Protein AF-A0A9W7CLA4-F1 (afdb_monomer_lite)

pLDDT: mean 72.89, std 19.49, range [36.59, 97.38]

Secondary structure (DSSP, 8-state):
-PPPBPHHHHHHHHHT--HHHHHHHHTS--S-PPPEEEEE-B-HHHHHHHHTTSTT-SS-GGGEEEETTEEEE-----HHHHHHHHHHHHHHHHHHT-TTTS-S-----PPP---THHHHHHHHHHHHHHHHHTT-PPPP--

Sequence (142 aa):
MTTLKTANDIRVAIDALELNAVASYFDNDDDEIDPYVVCEGVSIAAFNEYVGDGEGLRIPLRFLALDDGRLVIVELPTKVHESTAREFESKFLRATGNEDEIAKGGSMTARRAANRLMRHLAQRELRSTEHRHRHLAPLPIG

Radius of gyration: 22.12 Å; chains: 1; bounding box: 37×65×62 Å

Structure (mmCIF, N/CA/C/O backbone):
data_AF-A0A9W7CLA4-F1
#
_entry.id   AF-A0A9W7CLA4-F1
#
loop_
_atom_site.group_PDB
_atom_site.id
_atom_site.type_symbol
_atom_site.label_atom_id
_atom_site.label_alt_id
_atom_site.label_comp_id
_atom_site.label_asym_id
_atom_site.label_entity_id
_atom_site.label_seq_id
_atom_site.pdbx_PDB_ins_code
_atom_site.Cartn_x
_atom_site.Cartn_y
_atom_site.Cartn_z
_atom_site.occupancy
_atom_site.B_iso_or_equiv
_atom_site.auth_seq_id
_atom_site.auth_comp_id
_atom_site.auth_asym_id
_atom_site.auth_atom_id
_atom_site.pdbx_PDB_model_num
ATOM 1 N N . MET A 1 1 ? -17.568 -5.056 16.027 1.00 45.38 1 MET A N 1
ATOM 2 C CA . MET A 1 1 ? -17.414 -4.411 14.709 1.00 45.38 1 MET A CA 1
ATOM 3 C C . MET A 1 1 ? -16.135 -3.610 14.757 1.00 45.38 1 MET A C 1
ATOM 5 O O . MET A 1 1 ? -16.041 -2.712 15.582 1.00 45.38 1 MET A O 1
ATOM 9 N N . THR A 1 2 ? -15.136 -3.990 13.971 1.00 64.81 2 THR A N 1
ATOM 10 C CA . THR A 1 2 ? -13.952 -3.160 13.748 1.00 64.81 2 THR A CA 1
ATOM 11 C C . THR A 1 2 ? -14.359 -1.988 12.860 1.00 64.81 2 THR A C 1
ATOM 13 O O . THR A 1 2 ? -15.051 -2.174 11.859 1.00 64.81 2 THR A O 1
ATOM 16 N N . THR A 1 3 ? -14.008 -0.769 13.260 1.00 81.94 3 THR A N 1
ATOM 17 C CA . THR A 1 3 ? -14.221 0.419 12.430 1.00 81.94 3 THR A CA 1
ATOM 18 C C . THR A 1 3 ? -13.378 0.277 11.167 1.00 81.94 3 THR A C 1
ATOM 20 O O . THR A 1 3 ? -12.179 0.016 11.260 1.00 81.94 3 THR A O 1
ATOM 23 N N . LEU A 1 4 ? -14.002 0.411 9.995 1.00 89.56 4 LEU A N 1
ATOM 24 C CA . LEU A 1 4 ? -13.282 0.373 8.725 1.00 89.56 4 LEU A CA 1
ATOM 25 C C . LEU A 1 4 ? -12.403 1.616 8.587 1.00 89.56 4 LEU A C 1
ATOM 27 O O . LEU A 1 4 ? -12.835 2.724 8.908 1.00 89.56 4 LEU A O 1
ATOM 31 N N . LYS A 1 5 ? -11.186 1.426 8.082 1.00 93.69 5 LYS A N 1
ATOM 32 C CA . LYS A 1 5 ? -10.259 2.513 7.783 1.00 93.69 5 LYS A CA 1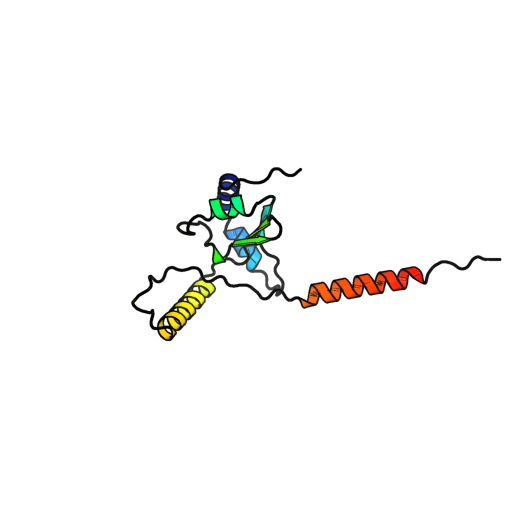
ATOM 33 C C . LYS A 1 5 ? -10.671 3.264 6.525 1.00 93.69 5 LYS A C 1
ATOM 35 O O . LYS A 1 5 ? -11.114 2.668 5.541 1.00 93.69 5 LYS A O 1
ATOM 40 N N . THR A 1 6 ? -10.464 4.573 6.562 1.00 96.75 6 THR A N 1
ATOM 41 C CA . THR A 1 6 ? -10.538 5.471 5.406 1.00 96.75 6 THR A CA 1
ATOM 42 C C . THR A 1 6 ? -9.190 5.545 4.685 1.00 96.75 6 THR A C 1
ATOM 44 O O . THR A 1 6 ? -8.162 5.114 5.214 1.00 96.75 6 THR A O 1
ATOM 47 N N . ALA A 1 7 ? -9.161 6.151 3.495 1.00 96.38 7 ALA A N 1
ATOM 48 C CA . ALA A 1 7 ? -7.910 6.441 2.795 1.00 96.38 7 ALA A CA 1
ATOM 49 C C . ALA A 1 7 ? -6.945 7.296 3.637 1.00 96.38 7 ALA A C 1
ATOM 51 O O . ALA A 1 7 ? -5.733 7.084 3.609 1.00 96.38 7 ALA A O 1
ATOM 52 N N . ASN A 1 8 ? -7.470 8.231 4.435 1.00 96.88 8 ASN A N 1
ATOM 53 C CA . ASN A 1 8 ? -6.647 9.064 5.308 1.00 96.88 8 ASN A CA 1
ATOM 54 C C . ASN A 1 8 ? -6.009 8.251 6.446 1.00 96.88 8 ASN A C 1
ATOM 56 O O . ASN A 1 8 ? -4.838 8.446 6.760 1.00 96.88 8 ASN A O 1
ATOM 60 N N . ASP A 1 9 ? -6.735 7.285 7.012 1.00 97.38 9 ASP A N 1
ATOM 61 C CA . ASP A 1 9 ? -6.188 6.393 8.044 1.00 97.38 9 ASP A CA 1
ATOM 62 C C . ASP A 1 9 ? -5.077 5.486 7.503 1.00 97.38 9 ASP A C 1
ATOM 64 O O . ASP A 1 9 ? -4.184 5.086 8.256 1.00 97.38 9 ASP A O 1
ATOM 68 N N . ILE A 1 10 ? -5.143 5.144 6.210 1.00 97.25 10 ILE A N 1
ATOM 69 C CA . ILE A 1 10 ? -4.081 4.424 5.503 1.00 97.25 10 ILE A CA 1
ATOM 70 C C . ILE A 1 10 ? -2.858 5.328 5.330 1.00 97.25 10 ILE A C 1
ATOM 72 O O . ILE A 1 10 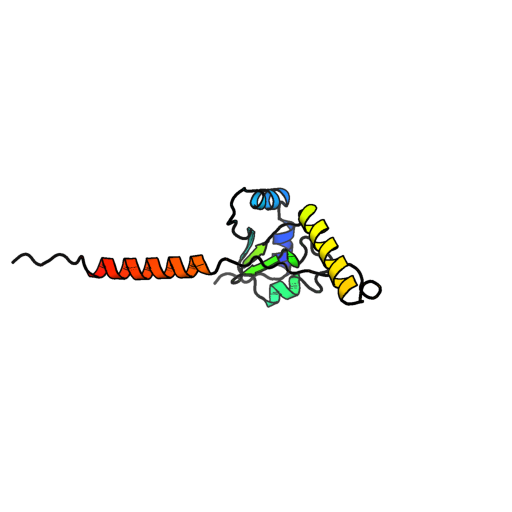? -1.755 4.898 5.659 1.00 97.25 10 ILE A O 1
ATOM 76 N N . ARG A 1 11 ? -3.039 6.582 4.881 1.00 96.06 11 ARG A N 1
ATOM 77 C CA . ARG A 1 11 ? -1.938 7.560 4.746 1.00 96.06 11 ARG A CA 1
ATOM 78 C C . ARG A 1 11 ? -1.187 7.729 6.058 1.00 96.06 11 ARG A C 1
ATOM 80 O O . ARG A 1 11 ? 0.019 7.534 6.088 1.00 96.06 11 ARG A O 1
ATOM 87 N N . VAL A 1 12 ? -1.914 7.967 7.150 1.00 96.94 12 VAL A N 1
ATOM 88 C CA . VAL A 1 12 ? -1.324 8.103 8.490 1.00 96.94 12 VAL A CA 1
ATOM 89 C C . VAL A 1 12 ? -0.540 6.850 8.891 1.00 96.94 12 VAL A C 1
ATOM 91 O O . VAL A 1 12 ? 0.560 6.966 9.424 1.00 96.94 12 VAL A O 1
ATOM 94 N N . ALA A 1 13 ? -1.070 5.652 8.620 1.00 96.44 13 ALA A N 1
ATOM 95 C CA . ALA A 1 13 ? -0.373 4.405 8.938 1.00 96.44 13 ALA A CA 1
ATOM 96 C C . ALA A 1 13 ? 0.914 4.228 8.115 1.00 96.44 13 ALA A C 1
ATOM 98 O O . ALA A 1 13 ? 1.940 3.851 8.672 1.00 96.44 13 ALA A O 1
ATOM 99 N N . ILE A 1 14 ? 0.871 4.530 6.814 1.00 95.06 14 ILE A N 1
ATOM 100 C CA . ILE A 1 14 ? 2.037 4.474 5.922 1.00 95.06 14 ILE A CA 1
ATOM 101 C C . ILE A 1 14 ? 3.080 5.523 6.322 1.00 95.06 14 ILE A C 1
ATOM 103 O O . ILE A 1 14 ? 4.271 5.223 6.313 1.00 95.06 14 ILE A O 1
ATOM 107 N N . ASP A 1 15 ? 2.665 6.731 6.697 1.00 94.75 15 ASP A N 1
ATOM 108 C CA . ASP A 1 15 ? 3.559 7.814 7.125 1.00 94.75 15 ASP A CA 1
ATOM 109 C C . ASP A 1 15 ? 4.226 7.524 8.477 1.00 94.75 15 ASP A C 1
ATOM 111 O O . ASP A 1 15 ? 5.382 7.890 8.693 1.00 94.75 15 ASP A O 1
ATOM 115 N N . ALA A 1 16 ? 3.557 6.768 9.346 1.00 96.19 16 ALA A N 1
ATOM 116 C CA . ALA A 1 16 ? 4.115 6.310 10.614 1.00 96.19 16 ALA A CA 1
ATOM 117 C C . ALA A 1 16 ? 5.117 5.145 10.479 1.00 96.19 16 ALA A C 1
ATOM 119 O O . ALA A 1 16 ? 5.711 4.744 11.478 1.00 96.19 16 ALA A O 1
ATOM 120 N N . LEU A 1 17 ? 5.312 4.576 9.280 1.00 93.88 17 LEU A N 1
ATOM 121 C CA . LEU A 1 17 ? 6.254 3.472 9.093 1.00 93.88 17 LEU A CA 1
ATOM 122 C C . LEU A 1 17 ? 7.711 3.913 9.283 1.00 93.88 17 LEU A C 1
ATOM 124 O O . LEU A 1 17 ? 8.220 4.801 8.589 1.00 93.88 17 LEU A O 1
ATOM 128 N N . GLU A 1 18 ? 8.406 3.171 10.142 1.00 92.38 18 GLU A N 1
ATOM 129 C CA . GLU A 1 18 ? 9.861 3.169 10.254 1.00 92.38 18 GLU A CA 1
ATOM 130 C C . GLU A 1 18 ? 10.450 2.257 9.173 1.00 92.38 18 GLU A C 1
ATOM 132 O O . GLU A 1 18 ? 10.609 1.051 9.367 1.00 92.38 18 GLU A O 1
ATOM 137 N N . LEU A 1 19 ? 10.765 2.823 8.004 1.00 87.38 19 LEU A N 1
ATOM 138 C CA . LEU A 1 19 ? 11.173 2.047 6.822 1.00 87.38 19 LEU A CA 1
ATOM 139 C C . LEU A 1 19 ? 12.402 1.153 7.061 1.00 87.38 19 LEU A C 1
ATOM 141 O O . LEU A 1 19 ? 12.510 0.108 6.431 1.00 87.38 19 LEU A O 1
ATOM 145 N N . ASN A 1 20 ? 13.288 1.511 7.996 1.00 86.25 20 ASN A N 1
ATOM 146 C CA . ASN A 1 20 ? 14.422 0.664 8.384 1.00 86.25 20 ASN A CA 1
ATOM 147 C C . ASN A 1 20 ? 13.978 -0.614 9.111 1.00 86.25 20 ASN A C 1
ATOM 149 O O . ASN A 1 20 ? 14.560 -1.673 8.896 1.00 86.25 20 ASN A O 1
ATOM 153 N N . ALA A 1 21 ? 12.941 -0.531 9.949 1.00 88.00 21 ALA A N 1
ATOM 154 C CA . ALA A 1 21 ? 12.380 -1.700 10.620 1.00 88.00 21 ALA A CA 1
ATOM 155 C C . ALA A 1 21 ? 11.655 -2.607 9.617 1.00 88.00 21 ALA A C 1
ATOM 157 O O . ALA A 1 21 ? 11.809 -3.824 9.662 1.00 88.00 21 ALA A O 1
ATOM 158 N N . VAL A 1 22 ? 10.928 -2.009 8.666 1.00 87.25 22 VAL A N 1
ATOM 159 C CA . VAL A 1 22 ? 10.291 -2.757 7.573 1.00 87.25 22 VAL A CA 1
ATOM 160 C C . VAL A 1 22 ? 11.351 -3.422 6.683 1.00 87.25 22 VAL A C 1
ATOM 162 O O . VAL A 1 22 ? 11.179 -4.573 6.307 1.00 87.25 22 VAL A O 1
ATOM 165 N N . ALA A 1 23 ? 12.470 -2.754 6.378 1.00 83.75 23 ALA A N 1
ATOM 166 C CA . ALA A 1 23 ? 13.567 -3.347 5.603 1.00 83.75 23 ALA A CA 1
ATOM 167 C C . ALA A 1 23 ? 14.195 -4.533 6.338 1.00 83.75 23 ALA A C 1
ATOM 169 O O . ALA A 1 23 ? 14.265 -5.628 5.788 1.00 83.75 23 ALA A O 1
ATOM 170 N N . SER A 1 24 ? 14.522 -4.346 7.619 1.00 84.31 24 SER A N 1
ATOM 171 C CA . SER A 1 24 ? 15.075 -5.409 8.459 1.00 84.31 24 SER A CA 1
ATOM 172 C C . SER A 1 24 ? 14.147 -6.619 8.593 1.00 84.31 24 SER A C 1
ATOM 174 O O . SER A 1 24 ? 14.632 -7.719 8.834 1.00 84.31 24 SER A O 1
ATOM 176 N N . TYR A 1 25 ? 12.830 -6.440 8.456 1.00 84.44 25 TYR A N 1
ATOM 177 C CA . TYR A 1 25 ? 11.879 -7.550 8.463 1.00 84.44 25 TYR A CA 1
ATOM 178 C C . TYR A 1 25 ? 12.074 -8.484 7.257 1.00 84.44 25 TYR A C 1
ATOM 180 O O . TYR A 1 25 ? 11.968 -9.701 7.406 1.00 84.44 25 TYR A O 1
ATOM 188 N N . PHE A 1 26 ? 12.419 -7.932 6.089 1.00 81.19 26 PHE A N 1
ATOM 189 C CA . PHE A 1 26 ? 12.658 -8.700 4.863 1.00 81.19 26 PHE A CA 1
ATOM 190 C C . PHE A 1 26 ? 14.106 -9.173 4.685 1.00 81.19 26 PHE A C 1
ATOM 192 O O . PHE A 1 26 ? 14.348 -10.005 3.817 1.00 81.19 26 PHE A O 1
ATOM 199 N N . ASP A 1 27 ? 15.049 -8.683 5.492 1.00 79.38 27 ASP A N 1
ATOM 200 C CA . ASP A 1 27 ? 16.464 -9.086 5.450 1.00 79.38 27 ASP A CA 1
ATOM 201 C C . ASP A 1 27 ? 16.744 -10.417 6.185 1.00 79.38 27 ASP A C 1
ATOM 203 O O . ASP A 1 27 ? 17.898 -10.821 6.315 1.00 79.38 27 ASP A O 1
ATOM 207 N N . ASN A 1 28 ? 15.716 -11.107 6.691 1.00 68.19 28 ASN A N 1
ATOM 208 C CA . ASN A 1 28 ? 15.888 -12.409 7.338 1.00 68.19 28 ASN A CA 1
ATOM 209 C C . ASN A 1 28 ? 16.132 -13.516 6.293 1.00 68.19 28 ASN A C 1
ATOM 211 O O . ASN A 1 28 ? 15.433 -13.577 5.290 1.00 68.19 28 ASN A O 1
ATOM 215 N N . ASP A 1 29 ? 17.072 -14.430 6.557 1.00 61.19 29 ASP A N 1
ATOM 216 C CA . ASP A 1 29 ? 17.444 -15.552 5.667 1.00 61.19 29 ASP A CA 1
ATOM 217 C C . ASP A 1 29 ? 16.381 -16.677 5.583 1.00 61.19 29 ASP A C 1
ATOM 219 O O . ASP A 1 29 ? 16.695 -17.810 5.221 1.00 61.19 29 ASP A O 1
ATOM 223 N N . ASP A 1 30 ? 15.131 -16.403 5.964 1.00 65.38 30 ASP A N 1
ATOM 224 C CA . ASP A 1 30 ? 14.049 -17.381 5.880 1.00 65.38 30 ASP A CA 1
ATOM 225 C C . ASP A 1 30 ? 13.428 -17.349 4.477 1.00 65.38 30 ASP A C 1
ATOM 227 O O . ASP A 1 30 ? 13.053 -16.296 3.958 1.00 65.38 30 ASP A O 1
ATOM 231 N N . ASP A 1 31 ? 13.304 -18.515 3.851 1.00 62.66 31 ASP A N 1
ATOM 232 C CA . ASP A 1 31 ? 12.736 -18.652 2.511 1.00 62.66 31 ASP A CA 1
ATOM 233 C C . ASP A 1 31 ? 11.210 -18.388 2.503 1.00 62.66 31 ASP A C 1
ATOM 235 O O . ASP A 1 31 ? 10.617 -18.177 1.437 1.00 62.66 31 ASP A O 1
ATOM 239 N N . GLU A 1 32 ? 10.561 -18.368 3.678 1.00 66.31 32 GLU A N 1
ATOM 240 C CA . GLU A 1 32 ? 9.114 -18.180 3.852 1.00 66.31 32 GLU A CA 1
ATOM 241 C C . GLU A 1 32 ? 8.784 -16.992 4.782 1.00 66.31 32 GLU A C 1
ATOM 243 O O . GLU A 1 32 ? 8.234 -17.143 5.869 1.00 66.31 32 GLU A O 1
ATOM 248 N N . ILE A 1 33 ? 9.104 -15.770 4.341 1.00 70.56 33 ILE A N 1
ATOM 249 C CA . ILE A 1 33 ? 8.732 -14.533 5.057 1.00 70.56 33 ILE A CA 1
ATOM 250 C C . ILE A 1 33 ? 7.285 -14.138 4.728 1.00 70.56 33 ILE A C 1
ATOM 252 O O . ILE A 1 33 ? 6.942 -13.901 3.562 1.00 70.56 33 ILE A O 1
ATOM 256 N N . ASP A 1 34 ? 6.451 -14.030 5.765 1.00 82.88 34 ASP A N 1
ATOM 257 C CA . ASP A 1 34 ? 5.100 -13.465 5.685 1.00 82.88 34 ASP A CA 1
ATOM 258 C C . ASP A 1 34 ? 5.125 -11.994 5.213 1.00 82.88 34 ASP A C 1
ATOM 260 O O . ASP A 1 34 ? 6.114 -11.293 5.387 1.00 82.88 34 ASP A O 1
ATOM 264 N N . PRO A 1 35 ? 4.052 -11.456 4.611 1.00 88.62 35 PRO A N 1
ATOM 265 C CA . PRO A 1 35 ? 3.977 -10.027 4.307 1.00 88.62 35 PRO A CA 1
ATOM 266 C C . PRO A 1 35 ? 3.984 -9.157 5.575 1.00 88.62 35 PRO A C 1
ATOM 268 O O . PRO A 1 35 ? 3.330 -9.479 6.569 1.00 88.62 35 PRO A O 1
ATOM 271 N N . TYR A 1 36 ? 4.624 -7.987 5.513 1.00 90.44 36 TYR A N 1
ATOM 272 C CA . TYR A 1 36 ? 4.599 -7.023 6.614 1.00 90.44 36 TYR A CA 1
ATOM 273 C C . TYR A 1 36 ? 3.232 -6.329 6.673 1.00 90.44 36 TYR A C 1
ATOM 275 O O . TYR A 1 36 ? 2.855 -5.591 5.760 1.00 90.44 36 TYR A O 1
ATOM 283 N N . VAL A 1 37 ? 2.473 -6.535 7.747 1.00 93.88 37 VAL A N 1
ATOM 284 C CA . VAL A 1 37 ? 1.143 -5.930 7.908 1.00 93.88 37 VAL A CA 1
ATOM 285 C C . VAL A 1 37 ? 1.268 -4.458 8.308 1.00 93.88 37 VAL A C 1
ATOM 287 O O . VAL A 1 37 ? 1.838 -4.133 9.344 1.00 93.88 37 VAL A O 1
ATOM 290 N N . VAL A 1 38 ? 0.690 -3.559 7.507 1.00 94.69 38 VAL A N 1
ATOM 291 C CA . VAL A 1 38 ? 0.652 -2.114 7.788 1.00 94.69 38 VAL A CA 1
ATOM 292 C C . VAL A 1 38 ? -0.530 -1.779 8.690 1.00 94.69 38 VAL A C 1
ATOM 294 O O . VAL A 1 38 ? -0.374 -1.138 9.727 1.00 94.69 38 VAL A O 1
ATOM 297 N N . CYS A 1 39 ? -1.736 -2.181 8.285 1.00 95.62 39 CYS A N 1
ATOM 298 C CA . CYS A 1 39 ? -2.942 -2.010 9.089 1.00 95.62 39 CYS A CA 1
ATOM 299 C C . CYS A 1 39 ? -4.081 -2.921 8.623 1.00 95.62 39 CYS A C 1
ATOM 301 O O . CYS A 1 39 ? -4.119 -3.374 7.479 1.00 95.62 39 CYS A O 1
ATOM 303 N N . GLU A 1 40 ? -5.031 -3.154 9.524 1.00 95.69 40 GLU A N 1
ATOM 304 C CA . GLU A 1 40 ? -6.233 -3.953 9.285 1.00 95.69 40 GLU A CA 1
ATOM 305 C C . GLU A 1 40 ? -7.480 -3.073 9.118 1.00 95.69 40 GLU A C 1
ATOM 307 O O . GLU A 1 40 ? -7.461 -1.868 9.391 1.00 95.69 40 GLU A O 1
ATOM 312 N N . GLY A 1 41 ? -8.586 -3.689 8.692 1.00 96.00 41 GLY A N 1
ATOM 313 C CA . GLY A 1 41 ? -9.869 -3.009 8.509 1.00 96.00 41 GLY A CA 1
ATOM 314 C C . GLY A 1 41 ? -9.929 -2.159 7.240 1.00 96.00 41 GLY A C 1
ATOM 315 O O . GLY A 1 41 ? -10.715 -1.215 7.170 1.00 96.00 41 GLY A O 1
ATOM 316 N N . VAL A 1 42 ? -9.102 -2.466 6.242 1.00 96.19 42 VAL A N 1
ATOM 317 C CA . VAL A 1 42 ? -9.036 -1.740 4.974 1.00 96.19 42 VAL A CA 1
ATOM 318 C C . VAL A 1 42 ? -10.037 -2.330 3.985 1.00 96.19 42 VAL A C 1
ATOM 320 O O . VAL A 1 42 ? -9.970 -3.501 3.626 1.00 96.19 42 VAL A O 1
ATOM 323 N N . SER A 1 43 ? -10.975 -1.510 3.514 1.00 95.81 43 SER A N 1
ATOM 324 C CA . SER A 1 43 ? -11.866 -1.899 2.416 1.00 95.81 43 SER A CA 1
ATOM 325 C C . SER A 1 43 ? -11.196 -1.681 1.056 1.00 95.81 43 SER A C 1
ATOM 327 O O . SER A 1 43 ? -10.307 -0.842 0.923 1.00 95.81 43 SER A O 1
ATOM 329 N N . ILE A 1 44 ? -11.672 -2.379 0.017 1.00 94.44 44 ILE A N 1
ATOM 330 C CA . ILE A 1 44 ? -11.226 -2.149 -1.372 1.00 94.44 44 ILE A CA 1
ATOM 331 C C . ILE A 1 44 ? -11.439 -0.681 -1.771 1.00 94.44 44 ILE A C 1
ATOM 333 O O . ILE A 1 44 ? -10.581 -0.089 -2.414 1.00 94.44 44 ILE A O 1
ATOM 337 N N . ALA A 1 45 ? -12.562 -0.082 -1.359 1.00 96.56 45 ALA A N 1
ATOM 338 C CA . ALA A 1 45 ? -12.865 1.315 -1.655 1.00 96.56 45 ALA A CA 1
ATOM 339 C C . ALA A 1 45 ? -11.828 2.265 -1.037 1.00 96.56 45 ALA A C 1
ATOM 341 O O . ALA A 1 45 ? -11.267 3.095 -1.745 1.00 96.56 45 ALA A O 1
ATOM 342 N N . ALA A 1 46 ? -11.513 2.086 0.250 1.00 96.38 46 ALA A N 1
ATOM 343 C CA . ALA A 1 46 ? -10.511 2.898 0.940 1.00 96.38 46 ALA A CA 1
ATOM 344 C C . ALA A 1 46 ? -9.100 2.696 0.367 1.00 96.38 46 ALA A C 1
ATOM 346 O O . ALA A 1 46 ? -8.339 3.655 0.259 1.00 96.38 46 ALA A O 1
ATOM 347 N N . PHE A 1 47 ? -8.754 1.465 -0.026 1.00 95.19 47 PHE A N 1
ATOM 348 C CA . PHE A 1 47 ? -7.480 1.175 -0.680 1.00 95.19 47 PHE A CA 1
ATOM 349 C C . PHE A 1 47 ? -7.364 1.875 -2.039 1.00 95.19 47 PHE A C 1
ATOM 351 O O . PHE A 1 47 ? -6.378 2.562 -2.284 1.00 95.19 47 PHE A O 1
ATOM 358 N N . ASN A 1 48 ? -8.382 1.764 -2.896 1.00 94.50 48 ASN A N 1
ATOM 359 C CA . ASN A 1 48 ? -8.380 2.407 -4.212 1.00 94.50 48 ASN A CA 1
ATOM 360 C C . ASN A 1 48 ? -8.331 3.939 -4.101 1.00 94.50 48 ASN A C 1
ATOM 362 O O . ASN A 1 48 ? -7.624 4.587 -4.864 1.00 94.50 48 ASN A O 1
ATOM 366 N N . GLU A 1 49 ? -9.045 4.516 -3.133 1.00 96.12 49 GLU A N 1
ATOM 367 C CA . GLU A 1 49 ? -9.002 5.956 -2.858 1.00 96.12 49 GLU A CA 1
ATOM 368 C C . GLU A 1 49 ? -7.625 6.407 -2.342 1.00 96.12 49 GLU A C 1
ATOM 370 O O . GLU A 1 49 ? -7.138 7.472 -2.721 1.00 96.12 49 GLU A O 1
ATOM 375 N N . TYR A 1 50 ? -6.972 5.600 -1.499 1.00 95.00 50 TYR A N 1
ATOM 376 C CA . TYR A 1 50 ? -5.607 5.870 -1.049 1.00 95.00 50 TYR A CA 1
ATOM 377 C C . TYR A 1 50 ? -4.608 5.862 -2.212 1.00 95.00 50 TYR A C 1
ATOM 379 O O . TYR A 1 50 ? -3.798 6.783 -2.309 1.00 95.00 50 TYR A O 1
ATOM 387 N N . VAL A 1 51 ? -4.679 4.836 -3.066 1.00 93.06 51 VAL A N 1
ATOM 388 C CA . VAL A 1 51 ? -3.751 4.625 -4.186 1.00 93.06 51 VAL A CA 1
ATOM 389 C C . VAL A 1 51 ? -3.917 5.690 -5.269 1.00 93.06 51 VAL A C 1
ATOM 391 O O . VAL A 1 51 ? -2.915 6.143 -5.815 1.00 93.06 51 VAL A O 1
ATOM 394 N N . GLY A 1 52 ? -5.151 6.100 -5.577 1.00 91.31 52 GLY A N 1
ATOM 395 C CA . GLY A 1 52 ? -5.412 7.057 -6.651 1.00 91.31 52 GLY A CA 1
ATOM 396 C C . GLY A 1 52 ? -4.931 6.540 -8.012 1.00 91.31 52 GLY A C 1
ATOM 397 O O . GLY A 1 52 ? -5.252 5.418 -8.403 1.00 91.31 52 GLY A O 1
ATOM 398 N N . ASP A 1 53 ? -4.156 7.355 -8.727 1.00 86.56 53 ASP A N 1
ATOM 399 C CA . ASP A 1 53 ? -3.475 6.983 -9.978 1.00 86.56 53 ASP A CA 1
ATOM 400 C C . ASP A 1 53 ? -2.158 6.209 -9.755 1.00 86.56 53 ASP A C 1
ATOM 402 O O . ASP A 1 53 ? -1.565 5.699 -10.706 1.00 86.56 53 ASP A O 1
ATOM 406 N N . GLY A 1 54 ? -1.726 6.063 -8.499 1.00 81.19 54 GLY A N 1
ATOM 407 C CA . GLY A 1 54 ? -0.492 5.387 -8.113 1.00 81.19 54 GLY A CA 1
ATOM 408 C C . GLY A 1 54 ? 0.757 6.273 -8.136 1.00 81.19 54 GLY A C 1
ATOM 409 O O . GLY A 1 54 ? 1.840 5.770 -7.815 1.00 81.19 54 GLY A O 1
ATOM 410 N N . GLU A 1 55 ? 0.644 7.561 -8.473 1.00 80.88 55 GLU A N 1
ATOM 411 C CA . GLU A 1 55 ? 1.772 8.495 -8.462 1.00 80.88 55 GLU A CA 1
ATOM 412 C C . GLU A 1 55 ? 2.041 9.064 -7.058 1.00 80.88 55 GLU A C 1
ATOM 414 O O . GLU A 1 55 ? 1.150 9.230 -6.227 1.00 80.88 55 GLU A O 1
ATOM 419 N N . GLY A 1 56 ? 3.312 9.354 -6.757 1.00 82.94 56 GLY A N 1
ATOM 420 C CA . GLY A 1 56 ? 3.705 10.028 -5.510 1.00 82.94 56 GLY A CA 1
ATOM 421 C C . GLY A 1 56 ? 3.532 9.214 -4.220 1.00 82.94 56 GLY A C 1
ATOM 422 O O . GLY A 1 56 ? 3.729 9.755 -3.131 1.00 82.94 56 GLY A O 1
ATOM 423 N N . LEU A 1 57 ? 3.193 7.924 -4.308 1.00 88.69 57 LEU A N 1
ATOM 424 C CA . LEU A 1 57 ? 3.081 7.056 -3.137 1.00 88.69 57 LEU A CA 1
ATOM 425 C C . LEU A 1 57 ? 4.438 6.898 -2.436 1.00 88.69 57 LEU A C 1
ATOM 427 O O . LEU A 1 57 ? 5.441 6.570 -3.070 1.00 88.69 57 LEU A O 1
ATOM 431 N N . ARG A 1 58 ? 4.453 7.052 -1.101 1.00 89.06 58 ARG A N 1
ATOM 432 C CA . ARG A 1 58 ? 5.649 6.812 -0.266 1.00 89.06 58 ARG A CA 1
ATOM 433 C C . ARG A 1 58 ? 6.208 5.401 -0.470 1.00 89.06 58 ARG A C 1
ATOM 435 O O . ARG A 1 58 ? 7.420 5.211 -0.477 1.00 89.06 58 ARG A O 1
ATOM 442 N N . ILE A 1 59 ? 5.313 4.428 -0.633 1.00 87.31 59 ILE A N 1
ATOM 443 C CA . ILE A 1 59 ? 5.627 3.052 -1.011 1.00 87.31 59 ILE A CA 1
ATOM 444 C C . ILE A 1 59 ? 4.925 2.784 -2.346 1.00 87.31 59 ILE A C 1
ATOM 446 O O . ILE A 1 59 ? 3.695 2.849 -2.389 1.00 87.31 59 ILE A O 1
ATOM 450 N N . PRO A 1 60 ? 5.665 2.493 -3.430 1.00 86.44 60 PRO A N 1
ATOM 451 C CA . PRO A 1 60 ? 5.059 2.231 -4.732 1.00 86.44 60 PRO A CA 1
ATOM 452 C C . PRO A 1 60 ? 4.033 1.092 -4.691 1.00 86.44 60 PRO A C 1
ATOM 454 O O . PRO A 1 60 ? 4.248 0.081 -4.023 1.00 86.44 60 PRO A O 1
ATOM 457 N N . LEU A 1 61 ? 2.953 1.221 -5.470 1.00 87.06 61 LEU A N 1
ATOM 458 C CA . LEU A 1 61 ? 1.824 0.279 -5.483 1.00 87.06 61 LEU A CA 1
ATOM 459 C C . LEU A 1 61 ? 2.242 -1.190 -5.655 1.00 87.06 61 LEU A C 1
ATOM 461 O O . LEU A 1 61 ? 1.636 -2.068 -5.054 1.00 87.06 61 LEU A O 1
ATOM 465 N N . ARG A 1 62 ? 3.291 -1.469 -6.439 1.00 81.94 62 ARG A N 1
ATOM 466 C CA . ARG A 1 62 ? 3.799 -2.836 -6.660 1.00 81.94 62 ARG A CA 1
ATOM 467 C C . ARG A 1 62 ? 4.249 -3.566 -5.392 1.00 81.94 62 ARG A C 1
ATOM 469 O O . ARG A 1 62 ? 4.311 -4.788 -5.403 1.00 81.94 62 ARG A O 1
ATOM 476 N N . PHE A 1 63 ? 4.537 -2.827 -4.325 1.00 86.81 63 PHE A N 1
ATOM 477 C CA . PHE A 1 63 ? 4.949 -3.360 -3.029 1.00 86.81 63 PHE A CA 1
ATOM 478 C C . PHE A 1 63 ? 3.786 -3.513 -2.049 1.00 86.81 63 PHE A C 1
ATOM 480 O O . PHE A 1 63 ? 3.975 -4.064 -0.968 1.00 86.81 63 PHE A O 1
ATOM 487 N N . LEU A 1 64 ? 2.590 -3.037 -2.405 1.00 91.06 64 LEU A N 1
ATOM 488 C CA . LEU A 1 64 ? 1.405 -3.069 -1.558 1.00 91.06 64 LEU A CA 1
ATOM 489 C C . LEU A 1 64 ? 0.417 -4.129 -2.044 1.00 91.06 64 LEU A C 1
ATOM 491 O O . LEU A 1 64 ? 0.168 -4.280 -3.241 1.00 91.06 64 LEU A O 1
ATOM 495 N N . ALA A 1 65 ? -0.209 -4.824 -1.101 1.00 93.00 65 ALA A N 1
ATOM 496 C CA . ALA A 1 65 ? -1.328 -5.711 -1.377 1.00 93.00 65 ALA A CA 1
ATOM 497 C C . ALA A 1 65 ? -2.429 -5.541 -0.329 1.00 93.00 65 ALA A C 1
ATOM 499 O O . ALA A 1 65 ? -2.168 -5.228 0.831 1.00 93.00 65 ALA A O 1
ATOM 500 N N . LEU A 1 66 ? -3.670 -5.777 -0.752 1.00 94.06 66 LEU A N 1
ATOM 501 C CA . LEU A 1 66 ? -4.808 -5.912 0.146 1.00 94.06 66 LEU A CA 1
ATOM 502 C C . LEU A 1 66 ? -5.130 -7.403 0.300 1.00 94.06 66 LEU A C 1
ATOM 504 O O . LEU A 1 66 ? -5.606 -8.030 -0.648 1.00 94.06 66 LEU A O 1
ATOM 508 N N . ASP A 1 67 ? -4.858 -7.959 1.478 1.00 91.94 67 ASP A N 1
ATOM 509 C CA . ASP A 1 67 ? -5.080 -9.367 1.816 1.00 91.94 67 ASP A CA 1
ATOM 510 C C . ASP A 1 67 ? -6.108 -9.494 2.944 1.00 91.94 67 ASP A C 1
ATOM 512 O O . ASP A 1 67 ? -5.830 -9.173 4.097 1.00 91.94 67 ASP A O 1
ATOM 516 N N . 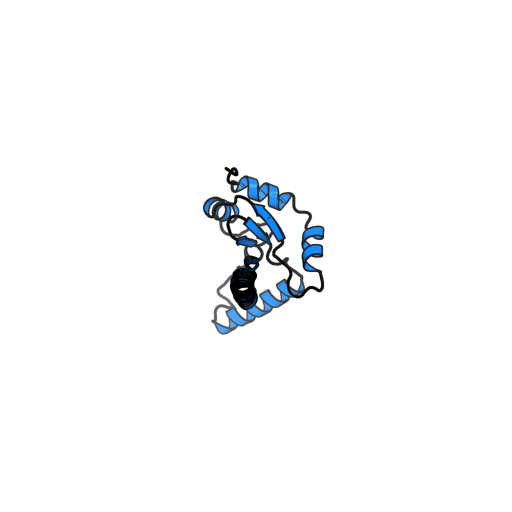ASP A 1 68 ? -7.318 -9.927 2.590 1.00 92.19 68 ASP A N 1
ATOM 517 C CA . ASP A 1 68 ? -8.442 -10.128 3.516 1.00 92.19 68 ASP A CA 1
ATOM 518 C C . ASP A 1 68 ? -8.703 -8.929 4.454 1.00 92.19 68 ASP A C 1
ATOM 520 O O . ASP A 1 68 ? -8.825 -9.044 5.671 1.00 92.19 68 ASP A O 1
ATOM 524 N N . GLY A 1 69 ? -8.722 -7.725 3.876 1.00 93.06 69 GLY A N 1
ATOM 525 C CA . GLY A 1 69 ? -8.931 -6.480 4.620 1.00 93.06 69 GLY A CA 1
ATOM 526 C C . GLY A 1 69 ? -7.695 -5.957 5.360 1.00 93.06 69 GLY A C 1
ATOM 527 O O . GLY A 1 69 ? -7.802 -5.004 6.137 1.00 93.06 69 GLY A O 1
ATOM 528 N N . ARG A 1 70 ? -6.522 -6.550 5.122 1.00 95.12 70 ARG A N 1
ATOM 529 C CA . ARG A 1 70 ? -5.231 -6.103 5.654 1.00 95.12 70 ARG A CA 1
ATOM 530 C C . ARG A 1 70 ? -4.409 -5.477 4.542 1.00 95.12 70 ARG A C 1
ATOM 532 O O . ARG A 1 70 ? -4.160 -6.112 3.520 1.00 95.12 70 ARG A O 1
ATOM 539 N N . LEU A 1 71 ? -3.986 -4.234 4.736 1.00 95.69 71 LEU A N 1
ATOM 540 C CA . LEU A 1 71 ? -2.973 -3.634 3.880 1.00 95.69 71 LEU A CA 1
ATOM 541 C C . LEU A 1 71 ? -1.612 -4.174 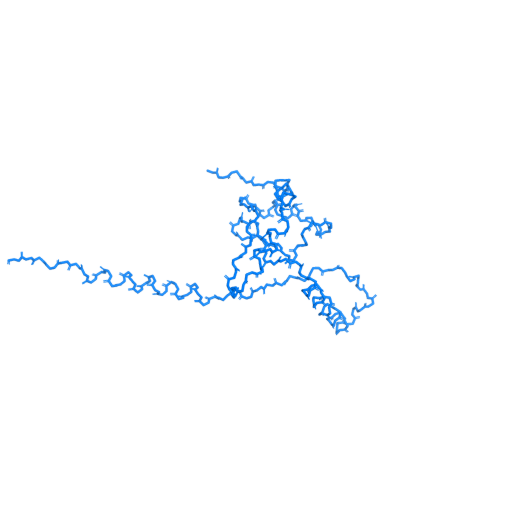4.309 1.00 95.69 71 LEU A C 1
ATOM 543 O O . LEU A 1 71 ? -1.212 -3.990 5.461 1.00 95.69 71 LEU A O 1
ATOM 547 N N . VAL A 1 72 ? -0.913 -4.822 3.386 1.00 94.56 72 VAL A N 1
ATOM 548 C CA . VAL A 1 72 ? 0.396 -5.427 3.628 1.00 94.56 72 VAL A CA 1
ATOM 549 C C . VAL A 1 72 ? 1.430 -4.914 2.635 1.00 94.56 72 VAL A C 1
ATOM 551 O O . VAL A 1 72 ? 1.102 -4.576 1.496 1.00 94.56 72 VAL A O 1
ATOM 554 N N . ILE A 1 73 ? 2.682 -4.886 3.073 1.00 91.62 73 ILE A N 1
ATOM 555 C CA . ILE A 1 73 ? 3.854 -4.735 2.219 1.00 91.62 73 ILE A CA 1
ATOM 556 C C . ILE A 1 73 ? 4.344 -6.146 1.904 1.00 91.62 73 ILE A C 1
ATOM 558 O O . ILE A 1 73 ? 4.606 -6.929 2.815 1.00 91.62 73 ILE A O 1
ATOM 562 N N . VAL A 1 74 ? 4.423 -6.495 0.623 1.00 86.81 74 VAL A N 1
ATOM 563 C CA . VAL A 1 74 ? 4.839 -7.843 0.183 1.00 86.81 74 VAL A CA 1
ATOM 564 C C . VAL A 1 74 ? 6.344 -7.954 -0.052 1.00 86.81 74 VAL A C 1
ATOM 566 O O . VAL A 1 74 ? 6.882 -9.054 -0.125 1.00 86.81 74 VAL A O 1
ATOM 569 N N . GLU A 1 75 ? 6.998 -6.808 -0.205 1.00 77.44 75 GLU A N 1
ATOM 570 C CA . GLU A 1 75 ? 8.383 -6.641 -0.629 1.00 77.44 75 GLU A CA 1
ATOM 571 C C . GLU A 1 75 ? 8.758 -5.169 -0.398 1.00 77.44 75 GLU A C 1
ATOM 573 O O . GLU A 1 75 ? 7.899 -4.297 -0.516 1.00 77.44 75 GLU A O 1
ATOM 578 N N . LEU A 1 76 ? 10.018 -4.861 -0.094 1.00 68.38 76 LEU A N 1
ATOM 579 C CA . LEU A 1 76 ? 10.530 -3.487 -0.149 1.00 68.38 76 LEU A CA 1
ATOM 580 C C . LEU A 1 76 ? 11.417 -3.309 -1.389 1.00 68.38 76 LEU A C 1
ATOM 582 O O . LEU A 1 76 ? 12.137 -4.242 -1.757 1.00 68.38 76 LEU A O 1
ATOM 586 N N . PRO A 1 77 ? 11.433 -2.112 -2.008 1.00 63.31 77 PRO A N 1
ATOM 587 C CA . PRO A 1 77 ? 12.346 -1.804 -3.096 1.00 63.31 77 PRO A CA 1
ATOM 588 C C . PRO A 1 77 ? 13.788 -1.921 -2.608 1.00 63.31 77 PRO A C 1
ATOM 590 O O . PRO A 1 77 ? 14.319 -1.024 -1.952 1.00 63.31 77 PRO A O 1
ATOM 593 N N . THR A 1 78 ? 14.460 -3.016 -2.954 1.00 67.25 78 THR A N 1
ATOM 594 C CA . THR A 1 78 ? 15.918 -3.062 -2.861 1.00 67.25 78 THR A CA 1
ATOM 595 C C . THR A 1 78 ? 16.507 -2.451 -4.127 1.00 67.25 78 THR A C 1
ATOM 597 O O . THR A 1 78 ? 15.919 -2.534 -5.207 1.00 67.25 78 THR A O 1
ATOM 600 N N . LYS A 1 79 ? 17.706 -1.861 -4.037 1.00 66.00 79 LYS A N 1
ATOM 601 C CA . LYS A 1 79 ? 18.411 -1.346 -5.229 1.00 66.00 79 LYS A CA 1
ATOM 602 C C . LYS A 1 79 ? 18.546 -2.411 -6.325 1.00 66.00 79 LYS A C 1
ATOM 604 O O . LYS A 1 79 ? 18.501 -2.077 -7.503 1.00 66.00 79 LYS A O 1
ATOM 609 N N . VAL A 1 80 ? 18.688 -3.676 -5.924 1.00 64.31 80 VAL A N 1
ATOM 610 C CA . VAL A 1 80 ? 18.785 -4.833 -6.822 1.00 64.31 80 VAL A CA 1
ATOM 611 C C . VAL A 1 80 ? 17.433 -5.169 -7.456 1.00 64.31 80 VAL A C 1
ATOM 613 O O . VAL A 1 80 ? 17.383 -5.393 -8.665 1.00 64.31 80 VAL A O 1
ATOM 616 N N . HIS A 1 81 ? 16.334 -5.163 -6.690 1.00 66.31 81 HIS A N 1
ATOM 617 C CA . HIS A 1 81 ? 14.986 -5.343 -7.245 1.00 66.31 81 HIS A CA 1
ATOM 618 C C . HIS A 1 81 ? 14.664 -4.244 -8.255 1.00 66.31 81 HIS A C 1
ATOM 620 O O . HIS A 1 81 ? 14.257 -4.543 -9.373 1.00 66.31 81 HIS A O 1
ATOM 626 N N . GLU A 1 82 ? 14.939 -2.986 -7.912 1.00 65.06 82 GLU A N 1
ATOM 627 C CA . GLU A 1 82 ? 14.700 -1.845 -8.797 1.00 65.06 82 GLU A CA 1
ATOM 628 C C . GLU A 1 82 ? 15.540 -1.915 -10.078 1.00 65.06 82 GLU A C 1
ATOM 630 O O . GLU A 1 82 ? 15.011 -1.713 -11.173 1.00 65.06 82 GLU A O 1
ATOM 635 N N . SER A 1 83 ? 16.832 -2.261 -9.985 1.00 66.75 83 SER A N 1
ATOM 636 C CA . SER A 1 83 ? 17.666 -2.411 -11.184 1.00 66.75 83 SER A CA 1
ATOM 637 C C . SER A 1 83 ? 17.209 -3.573 -12.063 1.00 66.75 83 SER A C 1
ATOM 639 O O . SER A 1 83 ? 17.210 -3.456 -13.286 1.00 66.75 83 SER A O 1
ATOM 641 N N . THR A 1 84 ? 16.800 -4.686 -11.450 1.00 65.69 84 THR A N 1
ATOM 642 C CA . THR A 1 84 ? 16.340 -5.884 -12.166 1.00 65.69 84 THR A CA 1
ATOM 643 C C . THR A 1 84 ? 14.993 -5.641 -12.839 1.00 65.69 84 THR A C 1
ATOM 645 O O . THR A 1 84 ? 14.829 -5.963 -14.014 1.00 65.69 84 THR A O 1
ATOM 648 N N . ALA A 1 85 ? 14.046 -5.021 -12.130 1.00 72.25 85 ALA A N 1
ATOM 649 C CA . ALA A 1 85 ? 12.743 -4.652 -12.669 1.00 72.25 85 ALA A CA 1
ATOM 650 C C . ALA A 1 85 ? 12.889 -3.681 -13.845 1.00 72.25 85 ALA A C 1
ATOM 652 O O . ALA A 1 85 ? 12.268 -3.890 -14.884 1.00 72.25 85 ALA A O 1
ATOM 653 N N . ARG A 1 86 ? 13.770 -2.681 -13.720 1.00 71.81 86 ARG A N 1
ATOM 654 C CA . ARG A 1 86 ? 14.055 -1.714 -14.788 1.00 71.81 86 ARG A CA 1
ATOM 655 C C . ARG A 1 86 ? 14.702 -2.364 -16.014 1.00 71.81 86 ARG A C 1
ATOM 657 O O . ARG A 1 86 ? 14.378 -1.997 -17.141 1.00 71.81 86 ARG A O 1
ATOM 664 N N . GLU A 1 87 ? 15.605 -3.325 -15.819 1.00 77.06 87 GLU A N 1
ATOM 665 C CA . GLU A 1 87 ? 16.200 -4.071 -16.935 1.00 77.06 87 GLU A CA 1
ATOM 666 C C . GLU A 1 87 ? 15.150 -4.942 -17.634 1.00 77.06 87 GLU A C 1
ATOM 668 O O . GLU A 1 87 ? 15.076 -4.953 -18.863 1.00 77.06 87 GLU A O 1
ATOM 673 N N . PHE A 1 88 ? 14.289 -5.620 -16.872 1.00 74.12 88 PHE A N 1
ATOM 674 C CA . P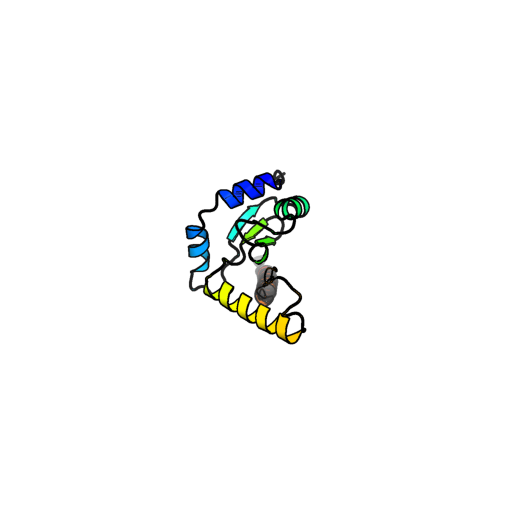HE A 1 88 ? 13.196 -6.411 -17.434 1.00 74.12 88 PHE A CA 1
ATOM 675 C C . PHE A 1 88 ? 12.196 -5.543 -18.209 1.00 74.12 88 PHE A C 1
ATOM 677 O O . PHE A 1 88 ? 11.862 -5.871 -19.346 1.00 74.12 88 PHE A O 1
ATOM 684 N N . GLU A 1 89 ? 11.775 -4.414 -17.635 1.00 73.62 89 GLU A N 1
ATOM 685 C CA . GLU A 1 89 ? 10.909 -3.425 -18.284 1.00 73.62 89 GLU A CA 1
ATOM 686 C C . GLU A 1 89 ? 11.525 -2.945 -19.605 1.00 73.62 89 GLU A C 1
ATOM 688 O O . GLU A 1 89 ? 10.875 -2.991 -20.646 1.00 73.62 89 GLU A O 1
ATOM 693 N N . SER A 1 90 ? 12.814 -2.592 -19.594 1.00 74.38 90 SER A N 1
ATOM 694 C CA . SER A 1 90 ? 13.561 -2.193 -20.791 1.00 74.38 90 SER A CA 1
ATOM 695 C C . SER A 1 90 ? 13.534 -3.271 -21.884 1.00 74.38 90 SER A C 1
ATOM 697 O O . SER A 1 90 ? 13.222 -2.984 -23.043 1.00 74.38 90 SER A O 1
ATOM 699 N N . LYS A 1 91 ? 13.796 -4.540 -21.534 1.00 79.94 91 LYS A N 1
ATOM 700 C CA . LYS A 1 91 ? 13.744 -5.654 -22.501 1.00 79.94 91 LYS A CA 1
ATOM 701 C C . LYS A 1 91 ? 12.332 -5.917 -23.013 1.00 79.94 91 LYS A C 1
ATOM 703 O O . LYS A 1 91 ? 12.175 -6.197 -24.199 1.00 79.94 91 LYS A O 1
ATOM 708 N N . PHE A 1 92 ? 11.327 -5.833 -22.147 1.00 77.31 92 PHE A N 1
ATOM 709 C CA . PHE A 1 92 ? 9.928 -6.025 -22.511 1.00 77.31 92 PHE A CA 1
ATOM 710 C C . PHE A 1 92 ? 9.441 -4.936 -23.477 1.00 77.31 92 PHE A C 1
ATOM 712 O O . PHE A 1 92 ? 8.869 -5.249 -24.523 1.00 77.31 92 PHE A O 1
ATOM 719 N N . LEU A 1 93 ? 9.727 -3.665 -23.183 1.00 75.00 93 LEU A N 1
ATOM 720 C CA . LEU A 1 93 ? 9.393 -2.536 -24.058 1.00 75.00 93 LEU A CA 1
ATOM 721 C C . LEU A 1 93 ? 10.085 -2.659 -25.417 1.00 75.00 93 LEU A C 1
ATOM 723 O O . LEU A 1 93 ? 9.436 -2.538 -26.455 1.00 75.00 93 LEU A O 1
ATOM 727 N N . ARG A 1 94 ? 11.374 -3.015 -25.426 1.00 76.06 94 ARG A N 1
ATOM 728 C CA . ARG A 1 94 ? 12.104 -3.282 -26.669 1.00 76.06 94 ARG A CA 1
ATOM 729 C C . ARG A 1 94 ? 11.500 -4.436 -27.473 1.00 76.06 94 ARG A C 1
ATOM 731 O O . ARG A 1 94 ? 11.374 -4.332 -28.688 1.00 76.06 94 ARG A O 1
ATOM 738 N N . ALA A 1 95 ? 11.125 -5.535 -26.820 1.00 77.62 95 ALA A N 1
ATOM 739 C CA . ALA A 1 95 ? 10.532 -6.693 -27.492 1.00 77.62 95 ALA A CA 1
ATOM 740 C C . ALA A 1 95 ? 9.135 -6.401 -28.065 1.00 77.62 95 ALA A C 1
ATOM 742 O O . ALA A 1 95 ? 8.740 -7.010 -29.056 1.00 77.62 95 ALA A O 1
ATOM 743 N N . THR A 1 96 ? 8.401 -5.471 -27.453 1.00 76.81 96 THR A N 1
ATOM 744 C CA . THR A 1 96 ? 7.057 -5.062 -27.883 1.00 76.81 96 THR A CA 1
ATOM 745 C C . THR A 1 96 ? 7.064 -3.891 -28.869 1.00 76.81 96 THR A C 1
ATOM 747 O O . THR A 1 96 ? 6.001 -3.521 -29.354 1.00 76.81 96 THR A O 1
ATOM 750 N N . GLY A 1 97 ? 8.239 -3.342 -29.209 1.00 72.44 97 GLY A N 1
ATOM 751 C CA . GLY A 1 97 ? 8.377 -2.200 -30.121 1.00 72.44 97 GLY A CA 1
ATOM 752 C C . GLY A 1 97 ? 8.007 -0.849 -29.502 1.00 72.44 97 GLY A C 1
ATOM 753 O O . GLY A 1 97 ? 7.935 0.139 -30.220 1.00 72.44 97 GLY A O 1
ATOM 754 N N . ASN A 1 98 ? 7.811 -0.794 -28.182 1.00 68.62 98 ASN A N 1
ATOM 755 C CA . ASN A 1 98 ? 7.315 0.377 -27.454 1.00 68.62 98 ASN A CA 1
ATOM 756 C C . ASN A 1 98 ? 8.426 1.143 -26.712 1.00 68.62 98 ASN A C 1
ATOM 758 O O . ASN A 1 98 ? 8.146 1.903 -25.787 1.00 68.62 98 ASN A O 1
ATOM 762 N N . GLU A 1 99 ? 9.695 0.915 -27.066 1.00 62.31 99 GLU A N 1
ATOM 763 C CA . GLU A 1 99 ? 10.854 1.515 -26.383 1.00 62.31 99 GLU A CA 1
ATOM 764 C C . GLU A 1 99 ? 10.851 3.053 -26.435 1.00 62.31 99 GLU A C 1
ATOM 766 O O . GLU A 1 99 ? 11.264 3.688 -25.462 1.00 62.31 99 GLU A O 1
ATOM 771 N N . ASP A 1 100 ? 10.333 3.627 -27.525 1.00 60.19 100 ASP A N 1
ATOM 772 C CA . ASP A 1 100 ? 10.304 5.072 -27.778 1.00 60.19 100 ASP A CA 1
ATOM 773 C C . ASP A 1 100 ? 8.933 5.726 -27.495 1.00 60.19 100 ASP A C 1
ATOM 775 O O . ASP A 1 100 ? 8.828 6.952 -27.484 1.00 60.19 100 ASP A O 1
ATOM 779 N N . GLU A 1 101 ? 7.879 4.933 -27.251 1.00 57.75 101 GLU A N 1
ATOM 780 C CA . GLU A 1 101 ? 6.492 5.423 -27.130 1.00 57.75 101 GLU A CA 1
ATOM 781 C C . GLU A 1 101 ? 5.974 5.506 -25.683 1.00 57.75 101 GLU A C 1
ATOM 783 O O . GLU A 1 101 ? 4.988 6.199 -25.426 1.00 57.75 101 GLU A O 1
ATOM 788 N N . ILE A 1 102 ? 6.623 4.842 -24.716 1.00 53.62 102 ILE A N 1
ATOM 789 C CA . ILE A 1 102 ? 6.128 4.750 -23.332 1.00 53.62 102 ILE A CA 1
ATOM 790 C C . ILE A 1 102 ? 7.129 5.372 -22.349 1.00 53.62 102 ILE A C 1
ATOM 792 O O . ILE A 1 102 ? 8.305 5.009 -22.300 1.00 53.62 102 ILE A O 1
ATOM 796 N N . ALA A 1 103 ? 6.651 6.313 -21.526 1.00 53.81 103 ALA A N 1
ATOM 797 C CA . ALA A 1 103 ? 7.414 6.843 -20.400 1.00 53.81 103 ALA A CA 1
ATOM 798 C C . ALA A 1 103 ? 7.811 5.688 -19.461 1.00 53.81 103 ALA A C 1
ATOM 800 O O . ALA A 1 103 ? 6.954 4.917 -19.043 1.00 53.81 103 ALA A O 1
ATOM 801 N N . LYS A 1 104 ? 9.106 5.578 -19.122 1.00 53.06 104 LYS A N 1
ATOM 802 C CA . LYS A 1 104 ? 9.711 4.516 -18.278 1.00 53.06 104 LYS A CA 1
ATOM 803 C C . LYS A 1 104 ? 9.317 4.613 -16.792 1.00 53.06 104 LYS A C 1
ATOM 805 O O . LYS A 1 104 ? 10.173 4.559 -15.907 1.00 53.06 104 LYS A O 1
ATOM 810 N N . GLY A 1 105 ? 8.044 4.875 -16.526 1.00 47.78 105 GLY A N 1
ATOM 811 C CA . GLY A 1 105 ? 7.439 4.946 -15.208 1.00 47.78 105 GLY A CA 1
ATOM 812 C C . GLY A 1 105 ? 6.143 4.150 -15.231 1.00 47.78 105 GLY A C 1
ATOM 813 O O . GLY A 1 105 ? 5.114 4.659 -15.659 1.00 47.78 105 GLY A O 1
ATOM 814 N N . GLY A 1 106 ? 6.196 2.891 -14.798 1.00 46.34 106 GLY A N 1
ATOM 815 C CA . GLY A 1 106 ? 5.025 2.022 -14.800 1.00 46.34 106 GLY A CA 1
ATOM 816 C C . GLY A 1 106 ? 5.190 0.790 -13.917 1.00 46.34 106 GLY A C 1
ATOM 817 O O . GLY A 1 106 ? 6.188 0.081 -13.967 1.00 46.34 106 GLY A O 1
ATOM 818 N N . SER A 1 107 ? 4.187 0.557 -13.076 1.00 46.78 107 SER A N 1
ATOM 819 C CA . SER A 1 107 ? 4.100 -0.505 -12.071 1.00 46.78 107 SER A CA 1
ATOM 820 C C . SER A 1 107 ? 4.201 -1.916 -12.676 1.00 46.78 107 SER A C 1
ATOM 822 O O . SER A 1 107 ? 3.279 -2.381 -13.340 1.00 46.78 107 SER A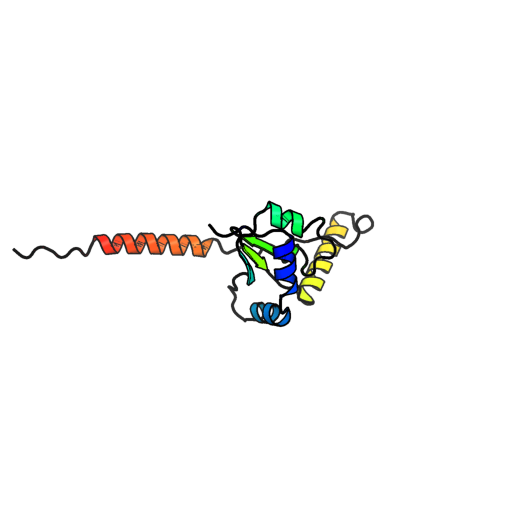 O 1
ATOM 824 N N . MET A 1 108 ? 5.288 -2.643 -12.393 1.00 46.94 108 MET A N 1
ATOM 825 C CA . MET A 1 108 ? 5.293 -4.106 -12.490 1.00 46.94 108 MET A CA 1
ATOM 826 C C . MET A 1 108 ? 4.812 -4.698 -11.168 1.00 46.94 108 MET A C 1
ATOM 828 O O . MET A 1 108 ? 5.502 -4.589 -10.160 1.00 46.94 108 MET A O 1
ATOM 832 N N . THR A 1 109 ? 3.652 -5.352 -11.166 1.00 40.91 109 THR A N 1
ATOM 833 C CA . THR A 1 109 ? 3.191 -6.145 -10.020 1.00 40.91 109 THR A CA 1
ATOM 834 C C . THR A 1 109 ? 3.906 -7.497 -10.016 1.00 40.91 109 THR A C 1
ATOM 836 O O . THR A 1 109 ? 3.523 -8.409 -10.750 1.00 40.91 109 THR A O 1
ATOM 839 N N . ALA A 1 110 ? 4.941 -7.648 -9.190 1.00 39.22 110 ALA A N 1
ATOM 840 C CA . ALA A 1 110 ? 5.516 -8.956 -8.903 1.00 39.22 110 ALA A CA 1
ATOM 841 C C . ALA A 1 110 ? 4.606 -9.682 -7.900 1.00 39.22 110 ALA A C 1
ATOM 843 O O . ALA A 1 110 ? 4.397 -9.228 -6.779 1.00 39.22 110 ALA A O 1
ATOM 844 N N . ARG A 1 111 ? 4.024 -10.817 -8.296 1.00 40.62 111 ARG A N 1
ATOM 845 C CA . ARG A 1 111 ? 3.405 -11.752 -7.347 1.00 40.62 111 ARG A CA 1
ATOM 846 C C . ARG A 1 111 ? 4.394 -12.876 -7.078 1.00 40.62 111 ARG A C 1
ATOM 848 O O . ARG A 1 111 ? 4.710 -13.633 -7.994 1.00 40.62 111 ARG A O 1
ATOM 855 N N . ARG A 1 112 ? 4.823 -13.040 -5.820 1.00 42.62 112 ARG A N 1
ATOM 856 C CA . ARG A 1 112 ? 5.392 -14.315 -5.364 1.00 42.62 112 ARG A CA 1
ATOM 857 C C . ARG A 1 112 ? 4.331 -15.395 -5.575 1.00 42.62 112 ARG A C 1
ATOM 859 O O . ARG A 1 112 ? 3.179 -15.234 -5.165 1.00 42.62 112 ARG A O 1
ATOM 866 N N . ALA A 1 113 ? 4.698 -16.489 -6.237 1.00 36.59 113 ALA A N 1
ATOM 867 C CA . ALA A 1 113 ? 3.853 -17.670 -6.293 1.00 36.59 113 ALA A CA 1
ATOM 868 C C . ALA A 1 113 ? 3.774 -18.247 -4.875 1.00 36.59 113 ALA A C 1
ATOM 870 O O . ALA A 1 113 ? 4.642 -19.013 -4.470 1.00 36.59 113 ALA A O 1
ATOM 871 N N . ALA A 1 114 ? 2.765 -17.844 -4.098 1.00 38.59 114 ALA A N 1
ATOM 872 C CA . ALA A 1 114 ? 2.496 -18.464 -2.810 1.00 38.59 114 ALA A CA 1
ATOM 873 C C . ALA A 1 114 ? 2.364 -19.973 -3.041 1.00 38.59 114 ALA A C 1
ATOM 875 O O . ALA A 1 114 ? 1.529 -20.421 -3.837 1.00 38.59 114 ALA A O 1
ATOM 876 N N . ASN A 1 115 ? 3.230 -20.746 -2.389 1.00 43.25 115 ASN A N 1
ATOM 877 C CA . ASN A 1 115 ? 3.292 -22.186 -2.541 1.00 43.25 115 ASN A CA 1
ATOM 878 C C . ASN A 1 115 ? 1.973 -22.791 -2.029 1.00 43.25 115 ASN A C 1
ATOM 880 O O . ASN A 1 115 ? 1.779 -23.045 -0.841 1.00 43.25 115 ASN A O 1
ATOM 884 N N . ARG A 1 116 ? 1.019 -23.011 -2.944 1.00 40.41 116 ARG A N 1
ATOM 885 C CA . ARG A 1 116 ? -0.322 -23.569 -2.677 1.00 40.41 116 ARG A CA 1
ATOM 886 C C . ARG A 1 116 ? -0.264 -24.974 -2.050 1.00 40.41 116 ARG A C 1
ATOM 888 O O . ARG A 1 116 ? -1.297 -25.512 -1.654 1.00 40.41 116 ARG A O 1
ATOM 895 N N . LEU A 1 117 ? 0.931 -25.559 -1.949 1.00 44.47 117 LEU A N 1
ATOM 896 C CA . LEU A 1 117 ? 1.186 -26.866 -1.364 1.00 44.47 117 LEU A CA 1
ATOM 897 C C . LEU A 1 117 ? 0.987 -26.880 0.164 1.00 44.47 117 LEU A C 1
ATOM 899 O O . LEU A 1 117 ? 0.373 -27.822 0.667 1.00 44.47 117 LEU A O 1
ATOM 903 N N . MET A 1 118 ? 1.385 -25.831 0.899 1.00 45.16 118 MET A N 1
ATOM 904 C CA . MET A 1 118 ? 1.317 -25.851 2.374 1.00 45.16 118 MET A CA 1
ATOM 905 C C . MET A 1 118 ? -0.120 -25.808 2.914 1.00 45.16 118 MET A C 1
ATOM 907 O O . MET A 1 118 ? -0.433 -26.479 3.898 1.00 45.16 118 MET A O 1
ATOM 911 N N . ARG A 1 119 ? -1.056 -25.142 2.216 1.00 42.22 119 ARG A N 1
ATOM 912 C CA . ARG A 1 119 ? -2.486 -25.169 2.597 1.00 42.22 119 ARG A CA 1
ATOM 913 C C . ARG A 1 119 ? -3.132 -26.538 2.371 1.00 42.22 119 ARG A C 1
ATOM 915 O O . ARG A 1 119 ? -3.987 -26.937 3.159 1.00 42.22 119 ARG A O 1
ATOM 922 N N . HIS A 1 120 ? -2.737 -27.277 1.332 1.00 45.88 120 HIS A N 1
ATOM 923 C CA . HIS A 1 120 ? -3.272 -28.623 1.101 1.00 45.88 120 HIS A CA 1
ATOM 924 C C . HIS A 1 120 ? -2.686 -29.658 2.059 1.00 45.88 120 HIS A C 1
ATOM 926 O O . HIS A 1 120 ? -3.427 -30.534 2.503 1.00 45.88 120 HIS A O 1
ATOM 932 N N . LEU A 1 121 ? -1.406 -29.545 2.419 1.00 47.12 121 LEU A N 1
ATOM 933 C CA . LEU A 1 121 ? -0.780 -30.435 3.398 1.00 47.12 121 LEU A CA 1
ATOM 934 C C . LEU A 1 121 ? -1.344 -30.205 4.808 1.00 47.12 121 LEU A C 1
ATOM 936 O O . LEU A 1 121 ? -1.736 -31.177 5.453 1.00 47.12 121 LEU A O 1
ATOM 940 N N . ALA A 1 122 ? -1.536 -28.946 5.222 1.00 51.19 122 ALA A N 1
ATOM 941 C CA . ALA A 1 122 ? -2.181 -28.616 6.496 1.00 51.19 122 ALA A CA 1
ATOM 942 C C . ALA A 1 122 ? -3.630 -29.140 6.572 1.00 51.19 122 ALA A C 1
ATOM 944 O O . ALA A 1 122 ? -4.032 -29.738 7.569 1.00 51.19 122 ALA A O 1
ATOM 945 N N . GLN A 1 123 ? -4.411 -29.011 5.491 1.00 52.41 123 GLN A N 1
ATOM 946 C CA . GLN A 1 123 ? -5.775 -29.561 5.427 1.00 52.41 123 GLN A CA 1
ATOM 947 C C . GLN A 1 123 ? -5.815 -31.097 5.438 1.00 52.41 123 GLN A C 1
ATOM 949 O O . GLN A 1 123 ? -6.817 -31.680 5.857 1.00 52.41 123 GLN A O 1
ATOM 954 N N . ARG A 1 124 ? -4.761 -31.768 4.961 1.00 47.94 124 ARG A N 1
ATOM 955 C CA . ARG A 1 124 ? -4.664 -33.235 4.949 1.00 47.94 124 ARG A CA 1
ATOM 956 C C . ARG A 1 124 ? -4.272 -33.783 6.325 1.00 47.94 124 ARG A C 1
ATOM 958 O O . ARG A 1 124 ? -4.839 -34.787 6.747 1.00 47.94 124 ARG A O 1
ATOM 965 N N . GLU A 1 125 ? -3.383 -33.091 7.034 1.00 50.88 125 GLU A N 1
ATOM 966 C CA . GLU A 1 125 ? -3.013 -33.363 8.433 1.00 50.88 125 GLU A CA 1
ATOM 967 C C . GLU A 1 125 ? -4.199 -33.161 9.392 1.00 50.88 125 GLU A C 1
ATOM 969 O O . GLU A 1 125 ? -4.520 -34.051 10.183 1.00 50.88 125 GLU A O 1
ATOM 974 N N . LEU A 1 126 ? -4.953 -32.065 9.244 1.00 52.12 126 LEU A N 1
ATOM 975 C CA . LEU A 1 126 ? -6.173 -31.812 10.029 1.00 52.12 126 LEU A CA 1
ATOM 976 C C . LEU A 1 126 ? -7.240 -32.907 9.828 1.00 52.12 126 LEU A C 1
ATOM 978 O O . LEU A 1 126 ? -7.838 -33.378 10.792 1.00 52.12 126 LEU A O 1
ATOM 982 N N . ARG A 1 127 ? -7.432 -33.396 8.593 1.00 52.59 127 ARG A N 1
ATOM 983 C CA . ARG A 1 127 ? -8.360 -34.516 8.321 1.00 52.59 127 ARG A CA 1
ATOM 984 C C . ARG A 1 127 ? -7.838 -35.872 8.816 1.00 52.59 127 ARG A C 1
ATOM 986 O O . ARG A 1 127 ? -8.638 -36.743 9.148 1.00 52.59 127 ARG A O 1
ATOM 993 N N . SER A 1 128 ? -6.519 -36.070 8.859 1.00 53.31 128 SER A N 1
ATOM 994 C CA . SER A 1 128 ? -5.878 -37.297 9.363 1.00 53.31 128 SER A CA 1
ATOM 995 C C . SER A 1 128 ? -5.974 -37.404 10.891 1.00 53.31 128 SER A C 1
ATOM 997 O O . SER A 1 128 ? -6.301 -38.464 11.435 1.00 53.31 128 SER A O 1
ATOM 999 N N . THR A 1 129 ? -5.756 -36.290 11.592 1.00 48.78 129 THR A N 1
ATOM 1000 C CA . THR A 1 129 ? -5.820 -36.201 13.060 1.00 48.78 129 THR A CA 1
ATOM 1001 C C . THR A 1 129 ? -7.251 -36.325 13.594 1.00 48.78 129 THR A C 1
ATOM 1003 O O . THR A 1 129 ? -7.470 -37.065 14.558 1.00 48.78 129 THR A O 1
ATOM 1006 N N . GLU A 1 130 ? -8.248 -35.742 12.915 1.00 51.09 130 GLU A N 1
ATOM 1007 C CA . GLU A 1 130 ? -9.671 -35.975 13.226 1.00 51.09 130 GLU A CA 1
ATOM 1008 C C . GLU A 1 130 ? -10.077 -37.451 13.090 1.00 51.09 130 GLU A C 1
ATOM 1010 O O . GLU A 1 130 ? -10.889 -37.949 13.874 1.00 51.09 130 GLU A O 1
ATOM 1015 N N . HIS A 1 131 ? -9.512 -38.179 12.120 1.00 48.72 131 HIS A N 1
ATOM 1016 C CA . HIS A 1 131 ? -9.820 -39.598 11.928 1.00 48.72 131 HIS A CA 1
ATOM 1017 C C . HIS A 1 131 ? -9.205 -40.480 13.027 1.00 48.72 131 HIS A C 1
ATOM 1019 O O . HIS A 1 131 ? -9.839 -41.436 13.473 1.00 48.72 131 HIS A O 1
ATOM 1025 N N . ARG A 1 132 ? -8.007 -40.138 13.526 1.00 50.47 132 ARG A N 1
ATOM 1026 C CA . ARG A 1 132 ? -7.349 -40.877 14.622 1.00 50.47 132 ARG A CA 1
ATOM 1027 C C . ARG A 1 132 ? -8.026 -40.669 15.978 1.00 50.47 132 ARG A C 1
ATOM 1029 O O . ARG A 1 132 ? -8.104 -41.616 16.757 1.00 50.47 132 ARG A O 1
ATOM 1036 N N . HIS A 1 133 ? -8.580 -39.486 16.246 1.00 50.41 133 HIS A N 1
ATOM 1037 C CA . HIS A 1 133 ? -9.278 -39.223 17.510 1.00 50.41 133 HIS A CA 1
ATOM 1038 C C . HIS A 1 133 ? -10.632 -39.936 17.646 1.00 50.41 133 HIS A C 1
ATOM 1040 O O . HIS A 1 133 ? -11.094 -40.142 18.766 1.00 50.41 133 HIS A O 1
ATOM 1046 N N . ARG A 1 134 ? -11.252 -40.380 16.544 1.00 49.12 134 ARG A N 1
ATOM 1047 C CA . ARG A 1 134 ? -12.508 -41.153 16.600 1.00 49.12 134 ARG A CA 1
ATOM 1048 C C . ARG A 1 134 ? -12.319 -42.627 16.971 1.00 49.12 134 ARG A C 1
ATOM 1050 O O . ARG A 1 134 ? -13.309 -43.288 17.266 1.00 49.12 134 ARG A O 1
ATOM 1057 N N . HIS A 1 135 ? -11.085 -43.139 16.988 1.00 45.66 135 HIS A N 1
ATOM 1058 C CA . HIS A 1 135 ? -10.809 -44.553 17.269 1.00 45.66 135 HIS A CA 1
ATOM 1059 C C . HIS A 1 135 ? -10.302 -44.851 18.691 1.00 45.66 135 HIS A C 1
ATOM 1061 O O . HIS A 1 135 ? -10.121 -46.018 19.026 1.00 45.66 135 HIS A O 1
ATOM 1067 N N . LEU A 1 136 ? -10.122 -43.833 19.539 1.00 46.25 136 LEU A N 1
ATOM 1068 C CA . LEU A 1 136 ? -9.651 -43.973 20.926 1.00 46.25 136 LEU A CA 1
ATOM 1069 C C . LEU A 1 136 ? -10.748 -43.636 21.952 1.00 46.25 136 LEU A C 1
ATOM 1071 O O . LEU A 1 136 ? -10.503 -42.942 22.936 1.00 46.25 136 LEU A O 1
ATOM 1075 N N . ALA A 1 137 ? -11.971 -44.123 21.731 1.00 49.75 137 ALA A N 1
ATOM 1076 C CA . ALA A 1 137 ? -12.960 -44.184 22.805 1.00 49.75 137 ALA A CA 1
ATOM 1077 C C . ALA A 1 137 ? -12.611 -45.367 23.737 1.00 49.75 137 ALA A C 1
ATOM 1079 O O . ALA A 1 137 ? -12.357 -46.464 23.233 1.00 49.75 137 ALA A O 1
ATOM 1080 N N . PRO A 1 138 ? -12.570 -45.185 25.070 1.00 48.44 138 PRO A N 1
ATOM 1081 C CA . PRO A 1 138 ? -12.283 -46.276 25.994 1.00 48.44 138 PRO A CA 1
ATOM 1082 C C . PRO A 1 138 ? -13.412 -47.317 25.956 1.00 48.44 138 PRO A C 1
ATOM 1084 O O . PRO A 1 138 ? -14.592 -46.968 25.988 1.00 48.44 138 PRO A O 1
ATOM 1087 N N . LEU A 1 139 ? -13.043 -48.599 25.876 1.00 50.28 139 LEU A N 1
ATOM 1088 C CA . LEU A 1 139 ? -13.984 -49.718 25.953 1.00 50.28 139 LEU A CA 1
ATOM 1089 C C . LEU A 1 139 ? -14.643 -49.751 27.346 1.00 50.28 139 LEU A C 1
ATOM 1091 O O . LEU A 1 139 ? -13.934 -49.593 28.343 1.00 50.28 139 LEU A O 1
ATOM 1095 N N . PRO A 1 140 ? -15.967 -49.971 27.450 1.00 43.44 140 PRO A N 1
ATOM 1096 C CA . PRO A 1 140 ? -16.622 -50.118 28.741 1.00 43.44 140 PRO A CA 1
ATOM 1097 C C . PRO A 1 140 ? -16.163 -51.422 29.407 1.00 43.44 140 PRO A C 1
ATOM 1099 O O . PRO A 1 140 ? -16.249 -52.498 28.818 1.00 43.44 140 PRO A O 1
ATOM 1102 N N . ILE A 1 141 ? -15.657 -51.301 30.634 1.00 46.75 141 ILE A N 1
ATOM 1103 C CA . ILE A 1 141 ? -15.324 -52.423 31.514 1.00 46.75 141 ILE A CA 1
ATOM 1104 C C . ILE A 1 141 ? -16.656 -52.990 32.021 1.00 46.75 141 ILE A C 1
ATOM 1106 O O . ILE A 1 141 ? -17.403 -52.276 32.692 1.00 46.75 141 ILE A O 1
ATOM 1110 N N . GLY A 1 142 ? -16.963 -54.229 31.635 1.00 48.94 142 GLY A N 1
ATOM 1111 C CA . GLY A 1 142 ? -18.069 -55.032 32.162 1.00 48.94 142 GLY A CA 1
ATOM 1112 C C . GLY A 1 142 ? -17.584 -56.037 33.191 1.00 48.94 142 GLY A C 1
ATOM 1113 O O . GLY A 1 142 ? -16.405 -56.446 33.088 1.00 48.94 142 GLY A O 1
#

Foldseek 3Di:
DDDADALVNLVVLQVPDPVVVVVVQVPDPDPDRDFAWSDFRYDPVRVCVNCPVQPPDPFGPLQWDQDPRTITGNDGDDVVNVVVVLVVLCVVCVVVVNNPPDDSDDDDNDDDPPPPVVVVVVVVVVVVVVVVVVVPDDDDDD

Organism: NCBI:txid2077276